Protein AF-A0A3D3HZH8-F1 (afdb_monomer_lite)

Structure (mmCIF, N/CA/C/O backbone):
data_AF-A0A3D3HZH8-F1
#
_entry.id   AF-A0A3D3HZH8-F1
#
loop_
_atom_site.group_PDB
_atom_site.id
_atom_site.type_symbol
_atom_site.label_atom_id
_atom_site.label_alt_id
_atom_site.label_comp_id
_atom_site.label_asym_id
_atom_site.label_entity_id
_atom_site.label_seq_id
_atom_site.pdbx_PDB_ins_code
_atom_site.Cartn_x
_atom_site.Cartn_y
_atom_site.Cartn_z
_atom_site.occupancy
_atom_site.B_iso_or_equiv
_atom_site.auth_seq_id
_atom_site.auth_comp_id
_atom_site.auth_asym_id
_atom_site.auth_atom_id
_atom_site.pdbx_PDB_model_num
ATOM 1 N N . MET A 1 1 ? -17.545 2.746 -0.971 1.00 83.12 1 MET A N 1
ATOM 2 C CA . MET A 1 1 ? -16.442 2.465 -1.919 1.00 83.12 1 MET A CA 1
ATOM 3 C C . MET A 1 1 ? -15.563 1.424 -1.253 1.00 83.12 1 MET A C 1
ATOM 5 O O . MET A 1 1 ? -15.277 1.630 -0.084 1.00 83.12 1 MET A O 1
ATOM 9 N N . LYS A 1 2 ? -15.224 0.313 -1.918 1.00 93.81 2 LYS A N 1
ATOM 10 C CA . LYS A 1 2 ? -14.398 -0.738 -1.299 1.00 93.81 2 LYS A CA 1
ATOM 11 C C . LYS A 1 2 ? -12.910 -0.366 -1.382 1.00 93.81 2 LYS A C 1
ATOM 13 O O . LYS A 1 2 ? -12.491 0.180 -2.409 1.00 93.81 2 LYS A O 1
ATOM 18 N N . HIS A 1 3 ? -12.141 -0.619 -0.326 1.00 95.50 3 HIS A N 1
ATOM 19 C CA . HIS A 1 3 ? -10.709 -0.315 -0.230 1.00 95.50 3 HIS A CA 1
ATOM 20 C C . HIS A 1 3 ? -9.876 -1.589 -0.369 1.00 95.50 3 HIS A C 1
ATOM 22 O O . HIS A 1 3 ? -10.059 -2.552 0.371 1.00 95.50 3 HIS A O 1
ATOM 28 N N . VAL A 1 4 ? -8.972 -1.591 -1.349 1.00 96.31 4 VAL A N 1
ATOM 29 C CA . VAL A 1 4 ? -8.070 -2.703 -1.648 1.00 96.31 4 VAL A CA 1
ATOM 30 C C . VAL A 1 4 ? -6.635 -2.282 -1.358 1.00 96.31 4 VAL A C 1
ATOM 32 O O . VAL A 1 4 ? -6.134 -1.307 -1.929 1.00 96.31 4 VAL A O 1
ATOM 35 N N . LEU A 1 5 ? -5.968 -3.051 -0.504 1.00 96.44 5 LEU A N 1
ATOM 36 C CA . LEU A 1 5 ? -4.551 -2.915 -0.206 1.00 96.44 5 LEU A CA 1
ATOM 37 C C . LEU A 1 5 ? -3.744 -3.926 -1.024 1.00 96.44 5 LEU A C 1
ATOM 39 O O . LEU A 1 5 ? -4.076 -5.109 -1.039 1.00 96.44 5 LEU A O 1
ATOM 43 N N . ILE A 1 6 ? -2.690 -3.474 -1.707 1.00 95.81 6 ILE A N 1
ATOM 44 C CA . ILE A 1 6 ? -1.839 -4.340 -2.538 1.00 95.81 6 ILE A CA 1
ATOM 45 C C . ILE A 1 6 ? -0.380 -4.198 -2.114 1.00 95.81 6 ILE A C 1
ATOM 47 O O . ILE A 1 6 ? 0.239 -3.161 -2.368 1.00 95.81 6 ILE A O 1
ATOM 51 N N . PHE A 1 7 ? 0.205 -5.250 -1.549 1.00 94.50 7 PHE A N 1
ATOM 52 C CA . PHE A 1 7 ? 1.652 -5.341 -1.374 1.00 94.50 7 PHE A CA 1
ATOM 53 C C . PHE A 1 7 ? 2.315 -5.675 -2.710 1.00 94.50 7 PHE A C 1
ATOM 55 O O . PHE A 1 7 ? 1.806 -6.449 -3.517 1.00 94.50 7 PHE A O 1
ATOM 62 N N . GLY A 1 8 ? 3.440 -5.021 -3.004 1.00 85.81 8 GLY A N 1
ATOM 63 C CA . GLY A 1 8 ? 4.161 -5.274 -4.255 1.00 85.81 8 GLY A CA 1
ATOM 64 C C . GLY A 1 8 ? 3.393 -4.857 -5.518 1.00 85.81 8 GLY A C 1
ATOM 65 O O . GLY A 1 8 ? 3.724 -5.314 -6.612 1.00 85.81 8 GLY A O 1
ATOM 66 N N . GLY A 1 9 ? 2.419 -3.941 -5.404 1.00 80.38 9 GLY A N 1
ATOM 67 C CA . GLY A 1 9 ? 1.623 -3.394 -6.519 1.00 80.38 9 GLY A CA 1
ATOM 68 C C . GLY A 1 9 ? 2.435 -2.737 -7.651 1.00 80.38 9 GLY A C 1
ATOM 69 O O . GLY A 1 9 ? 1.891 -2.408 -8.705 1.00 80.38 9 GLY A O 1
ATOM 70 N N . THR A 1 10 ? 3.741 -2.545 -7.447 1.00 81.25 10 THR A N 1
ATOM 71 C CA . THR A 1 10 ? 4.706 -2.026 -8.426 1.00 81.25 10 THR A CA 1
ATOM 72 C C . THR A 1 10 ? 5.413 -3.120 -9.242 1.00 81.25 10 THR A C 1
ATOM 74 O O . THR A 1 10 ? 6.032 -2.799 -10.256 1.00 81.25 10 THR A O 1
ATOM 77 N N . GLY A 1 11 ? 5.330 -4.393 -8.832 1.00 86.31 11 GLY A N 1
ATOM 78 C CA . GLY A 1 11 ? 5.873 -5.552 -9.552 1.00 86.31 11 GLY A CA 1
ATOM 79 C C . GLY A 1 11 ? 4.949 -6.059 -10.665 1.00 86.31 11 GLY A C 1
ATOM 80 O O . GLY A 1 11 ? 3.862 -5.527 -10.865 1.00 86.31 11 GLY A O 1
ATOM 81 N N . HIS A 1 12 ? 5.356 -7.109 -11.391 1.00 91.69 12 HIS A N 1
ATOM 82 C CA . HIS A 1 12 ? 4.620 -7.599 -12.570 1.00 91.69 12 HIS A CA 1
ATOM 83 C C . HIS A 1 12 ? 3.155 -7.959 -12.259 1.00 91.69 12 HIS A C 1
ATOM 85 O O . HIS A 1 12 ? 2.237 -7.400 -12.862 1.00 91.69 12 HIS A O 1
ATOM 91 N N . MET A 1 13 ? 2.928 -8.853 -11.288 1.00 90.94 13 MET A N 1
ATOM 92 C CA . MET A 1 13 ? 1.572 -9.276 -10.911 1.00 90.94 13 MET A CA 1
ATOM 93 C C . MET A 1 13 ? 0.785 -8.142 -10.253 1.00 90.94 13 MET A C 1
ATOM 95 O O . MET A 1 13 ? -0.342 -7.864 -10.653 1.00 90.94 13 MET A O 1
ATOM 99 N N . GLY A 1 14 ? 1.397 -7.435 -9.300 1.00 91.00 14 GLY A N 1
ATOM 100 C CA . GLY A 1 14 ? 0.760 -6.317 -8.610 1.00 91.00 14 GLY A CA 1
ATOM 101 C C . GLY A 1 14 ? 0.293 -5.212 -9.566 1.00 91.00 14 GLY A C 1
ATOM 102 O O . GLY A 1 14 ? -0.820 -4.704 -9.430 1.00 91.00 14 GLY A O 1
ATOM 103 N N . ALA A 1 15 ? 1.085 -4.902 -10.597 1.00 91.00 15 ALA A N 1
ATOM 104 C CA . ALA A 1 15 ? 0.716 -3.935 -11.625 1.00 91.00 15 ALA A CA 1
ATOM 105 C C . ALA A 1 15 ? -0.440 -4.432 -12.507 1.00 91.00 15 ALA A C 1
ATOM 107 O O . ALA A 1 15 ? -1.314 -3.641 -12.867 1.00 91.00 15 ALA A O 1
ATOM 108 N N . ALA A 1 16 ? -0.470 -5.726 -12.846 1.00 94.06 16 ALA A N 1
ATOM 109 C CA . ALA A 1 16 ? -1.567 -6.326 -13.603 1.00 94.06 16 ALA A CA 1
ATOM 110 C C . ALA A 1 16 ? -2.884 -6.302 -12.810 1.00 94.06 16 ALA A C 1
ATOM 112 O O . ALA A 1 16 ? -3.904 -5.862 -13.341 1.00 94.06 16 ALA A O 1
ATOM 113 N N . ILE A 1 17 ? -2.843 -6.684 -11.530 1.00 93.25 17 ILE A N 1
ATOM 114 C CA . ILE A 1 17 ? -3.992 -6.644 -10.615 1.00 93.25 17 ILE A CA 1
ATOM 115 C C . ILE 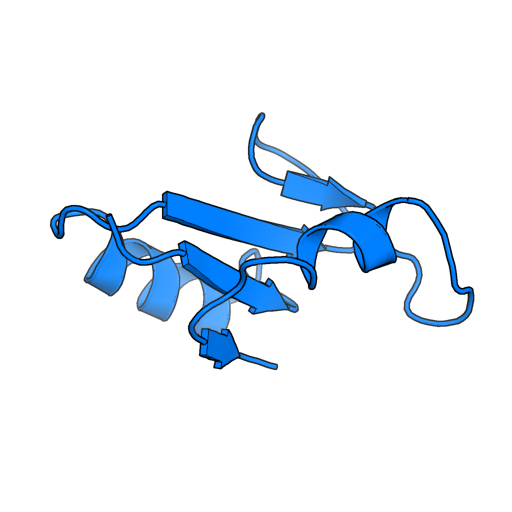A 1 17 ? -4.491 -5.208 -10.469 1.00 93.25 17 ILE A C 1
ATOM 117 O O . ILE A 1 17 ? -5.667 -4.931 -10.691 1.00 93.25 17 ILE A O 1
ATOM 121 N N . ARG A 1 18 ? -3.591 -4.260 -10.184 1.00 91.25 18 ARG A N 1
ATOM 122 C CA . ARG A 1 18 ? -3.946 -2.842 -10.082 1.00 91.25 18 ARG A CA 1
ATOM 123 C C . ARG A 1 18 ? -4.599 -2.326 -11.364 1.00 91.25 18 ARG A C 1
ATOM 125 O O . ARG A 1 18 ? -5.602 -1.627 -11.284 1.00 91.25 18 ARG A O 1
ATOM 132 N N . ARG A 1 19 ? -4.057 -2.663 -12.540 1.00 91.50 19 ARG A N 1
ATOM 133 C CA . ARG A 1 19 ? -4.637 -2.270 -13.836 1.00 91.50 19 ARG A CA 1
ATOM 134 C C . ARG A 1 19 ? -6.036 -2.849 -14.033 1.00 91.50 19 ARG A C 1
ATOM 136 O O . ARG A 1 19 ? -6.882 -2.168 -14.594 1.00 91.50 19 ARG A O 1
ATOM 143 N N . HIS A 1 20 ? -6.272 -4.078 -13.586 1.00 92.94 20 HIS A N 1
ATOM 144 C CA . HIS A 1 20 ? -7.582 -4.715 -13.671 1.00 92.94 20 HIS A CA 1
ATOM 145 C C . HIS A 1 20 ? -8.607 -4.084 -12.717 1.00 92.94 20 HIS A C 1
ATOM 147 O O . HIS A 1 20 ? -9.769 -3.937 -13.080 1.00 92.94 20 HIS A O 1
ATOM 153 N N . LEU A 1 21 ? -8.176 -3.672 -11.522 1.00 91.31 21 LEU A N 1
ATOM 154 C CA . LEU A 1 21 ? -9.049 -3.070 -10.512 1.00 91.31 21 LEU A CA 1
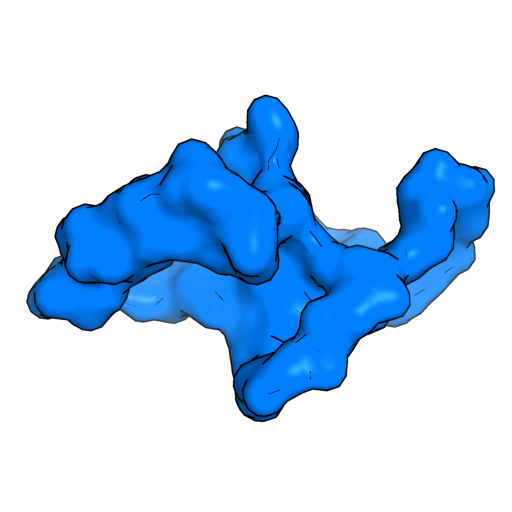ATOM 155 C C . LEU A 1 21 ? -9.288 -1.566 -10.723 1.00 91.31 21 LEU A C 1
ATOM 157 O O . LEU A 1 21 ? -10.317 -1.059 -10.291 1.00 91.31 21 LEU A O 1
ATOM 161 N N . ALA A 1 22 ? -8.376 -0.850 -11.386 1.00 86.00 22 ALA A N 1
ATOM 162 C CA . ALA A 1 22 ? -8.459 0.603 -11.573 1.00 86.00 22 ALA A CA 1
ATOM 163 C C . ALA A 1 22 ? -9.731 1.116 -12.289 1.00 86.00 22 ALA A C 1
ATOM 165 O O . ALA A 1 22 ? -10.207 2.186 -11.917 1.00 86.00 22 ALA A O 1
ATOM 166 N N . PRO A 1 23 ? -10.310 0.414 -13.287 1.00 87.12 23 PRO A N 1
ATOM 167 C CA . PRO A 1 23 ? -11.569 0.826 -13.910 1.00 87.12 23 PRO A CA 1
ATOM 168 C C . PRO A 1 23 ? -12.785 0.700 -12.984 1.00 87.12 23 PRO A C 1
ATOM 170 O O . PRO A 1 23 ? -13.813 1.332 -13.222 1.00 87.12 23 PRO A O 1
ATOM 173 N N . ALA A 1 24 ? -12.696 -0.128 -11.942 1.00 82.12 24 ALA A N 1
ATOM 174 C CA . ALA A 1 24 ? -13.757 -0.274 -10.961 1.00 82.12 24 ALA A CA 1
ATOM 175 C C . ALA A 1 24 ? -13.652 0.823 -9.887 1.00 82.12 24 ALA A C 1
ATOM 177 O O . ALA A 1 24 ? -12.583 1.372 -9.630 1.00 82.12 24 ALA A O 1
ATOM 178 N N . ARG A 1 25 ? -14.777 1.165 -9.239 1.00 87.50 25 ARG A N 1
ATOM 179 C CA . ARG A 1 25 ? -14.838 2.184 -8.168 1.00 87.50 25 ARG A CA 1
ATOM 180 C C . ARG A 1 25 ? -14.232 1.664 -6.855 1.00 87.50 25 ARG A C 1
ATOM 182 O O . ARG A 1 25 ? -14.906 1.640 -5.822 1.00 87.50 25 ARG A O 1
ATOM 189 N N . TYR A 1 26 ? -12.979 1.228 -6.907 1.00 93.88 26 TYR A N 1
ATOM 190 C CA . TYR A 1 26 ? -12.179 0.813 -5.764 1.00 93.88 26 TYR A CA 1
ATOM 191 C C . TYR A 1 26 ? -11.185 1.907 -5.394 1.00 93.88 26 TYR A C 1
ATOM 193 O O . TYR A 1 26 ? -10.545 2.505 -6.257 1.00 93.88 26 TYR A O 1
ATOM 201 N N . ARG A 1 27 ? -11.019 2.132 -4.090 1.00 93.06 27 ARG A N 1
ATOM 202 C CA . ARG A 1 27 ? -9.851 2.844 -3.571 1.00 93.06 27 ARG A CA 1
ATOM 203 C C . ARG A 1 27 ? -8.714 1.832 -3.514 1.00 93.06 27 ARG A C 1
ATOM 205 O O . ARG A 1 27 ? -8.875 0.798 -2.875 1.00 93.06 27 ARG A O 1
ATOM 212 N N . ILE A 1 28 ? -7.595 2.102 -4.178 1.00 93.75 28 ILE A N 1
ATOM 213 C CA . ILE A 1 28 ? -6.441 1.196 -4.200 1.00 93.75 28 ILE A CA 1
A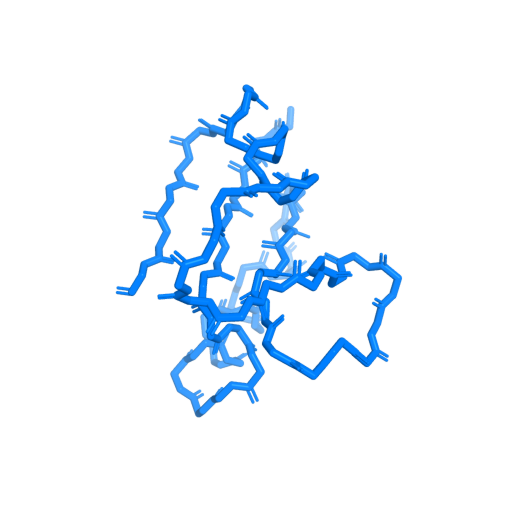TOM 214 C C . ILE A 1 28 ? -5.274 1.889 -3.508 1.00 93.75 28 ILE A C 1
ATOM 216 O O . ILE A 1 28 ? -4.876 2.972 -3.926 1.00 93.75 28 ILE A O 1
ATOM 220 N N . THR A 1 29 ? -4.703 1.249 -2.493 1.00 95.31 29 THR A N 1
ATOM 221 C CA . THR A 1 29 ? -3.461 1.696 -1.851 1.00 95.31 29 THR A CA 1
ATOM 222 C C . THR A 1 29 ? -2.393 0.637 -2.078 1.00 95.31 29 THR A C 1
ATOM 224 O O . THR A 1 29 ? -2.616 -0.550 -1.844 1.00 95.31 29 THR A O 1
ATOM 227 N N . THR A 1 30 ? -1.239 1.053 -2.596 1.00 95.19 30 THR A N 1
ATOM 228 C CA . THR A 1 30 ? -0.126 0.136 -2.873 1.00 95.19 30 THR A CA 1
ATOM 229 C C . THR A 1 30 ? 0.905 0.247 -1.765 1.00 95.19 30 THR A C 1
ATOM 231 O O . THR A 1 30 ? 1.460 1.318 -1.567 1.00 95.19 30 THR A O 1
ATOM 234 N N . VAL A 1 31 ? 1.223 -0.850 -1.087 1.00 95.44 31 VAL A N 1
ATOM 235 C CA . VAL A 1 31 ? 2.324 -0.879 -0.122 1.00 95.44 31 VAL A CA 1
ATOM 236 C C . VAL A 1 31 ? 3.580 -1.401 -0.819 1.00 95.44 31 VAL A C 1
ATOM 238 O O . VAL A 1 31 ? 3.589 -2.476 -1.427 1.00 95.44 31 VAL A O 1
ATOM 241 N N . THR A 1 32 ? 4.643 -0.600 -0.823 1.00 93.31 32 THR A N 1
ATOM 242 C CA . THR A 1 32 ? 5.831 -0.833 -1.657 1.00 93.31 32 THR A CA 1
ATOM 243 C C . THR A 1 32 ? 7.097 -0.311 -0.988 1.00 93.31 32 THR A C 1
ATOM 245 O O . THR A 1 32 ? 7.055 0.588 -0.162 1.00 93.31 32 THR A O 1
ATOM 248 N N . ARG A 1 33 ? 8.251 -0.859 -1.382 1.00 92.88 33 ARG A N 1
ATOM 249 C CA . ARG A 1 33 ? 9.579 -0.369 -0.962 1.00 92.88 33 ARG A CA 1
ATOM 250 C C . ARG A 1 33 ? 10.066 0.840 -1.764 1.00 92.88 33 ARG A C 1
ATOM 252 O O . ARG A 1 33 ? 11.082 1.431 -1.414 1.00 92.88 33 ARG A O 1
ATOM 259 N N . ASN A 1 34 ? 9.403 1.132 -2.882 1.00 91.12 34 ASN A N 1
ATOM 260 C CA . ASN A 1 34 ? 9.762 2.198 -3.813 1.00 91.12 34 ASN A CA 1
ATOM 261 C C . ASN A 1 34 ? 8.480 2.879 -4.338 1.00 91.12 34 ASN A C 1
ATOM 263 O O . ASN A 1 34 ? 7.952 2.438 -5.369 1.00 91.12 34 ASN A O 1
ATOM 267 N N . PRO A 1 35 ? 7.913 3.850 -3.602 1.00 92.50 35 PRO A N 1
ATOM 268 C CA . PRO A 1 35 ? 6.693 4.563 -3.945 1.00 92.50 35 PRO A CA 1
ATOM 269 C C . PRO A 1 35 ? 6.951 5.469 -5.138 1.00 92.50 35 PRO A C 1
ATOM 271 O O . PRO A 1 35 ? 7.939 6.198 -5.192 1.00 92.50 35 PRO A O 1
ATOM 274 N N . LYS A 1 36 ? 6.054 5.403 -6.118 1.00 90.19 36 LYS A N 1
ATOM 275 C CA . LYS A 1 36 ? 6.144 6.191 -7.355 1.00 90.19 36 LYS A CA 1
ATOM 276 C C . LYS A 1 36 ? 4.893 7.016 -7.617 1.00 90.19 36 LYS A C 1
ATOM 278 O O . LYS A 1 36 ? 4.858 7.782 -8.576 1.00 90.19 36 LYS A O 1
ATOM 283 N N . ARG A 1 37 ? 3.842 6.815 -6.824 1.00 89.69 37 ARG A N 1
ATOM 284 C CA . ARG A 1 37 ? 2.526 7.425 -7.006 1.00 89.69 37 ARG A CA 1
ATOM 285 C C . ARG A 1 37 ? 2.001 7.942 -5.664 1.00 89.69 37 ARG A C 1
ATOM 287 O O . ARG A 1 37 ? 2.425 7.427 -4.635 1.00 89.69 37 ARG A O 1
ATOM 294 N N . PRO A 1 38 ? 1.064 8.905 -5.663 1.00 91.00 38 PRO A N 1
ATOM 295 C CA . PRO A 1 38 ? 0.518 9.465 -4.423 1.00 91.00 38 PRO A CA 1
ATOM 296 C C . PRO A 1 38 ? -0.129 8.427 -3.496 1.00 91.00 38 PRO A C 1
ATOM 298 O O . PRO A 1 38 ? -0.047 8.553 -2.281 1.00 91.00 38 PRO A O 1
ATOM 301 N N . ASP A 1 39 ? -0.737 7.385 -4.069 1.00 90.56 39 ASP A N 1
ATOM 302 C CA . ASP A 1 39 ? -1.438 6.327 -3.323 1.00 90.56 39 ASP A CA 1
ATOM 303 C C . ASP A 1 39 ? -0.508 5.176 -2.897 1.00 90.56 39 ASP A C 1
ATOM 305 O O . ASP A 1 39 ? -0.968 4.145 -2.389 1.00 90.56 39 ASP A O 1
ATOM 309 N N . ASP A 1 40 ? 0.793 5.314 -3.165 1.00 94.25 40 ASP A N 1
ATOM 310 C CA . ASP A 1 40 ? 1.797 4.352 -2.746 1.00 94.25 40 ASP A CA 1
ATOM 311 C C . ASP A 1 40 ? 2.285 4.708 -1.334 1.00 94.25 40 ASP A C 1
ATOM 313 O O . ASP A 1 40 ? 2.681 5.838 -1.055 1.00 94.25 40 ASP A O 1
ATOM 317 N N . VAL A 1 41 ? 2.307 3.715 -0.451 1.00 95.25 41 VAL A N 1
ATOM 318 C CA . VAL A 1 41 ? 2.773 3.843 0.928 1.00 95.25 41 VAL A CA 1
ATOM 319 C C . VAL A 1 41 ? 4.059 3.045 1.097 1.00 95.25 41 VAL A C 1
ATOM 321 O O . VAL A 1 41 ? 4.148 1.880 0.700 1.00 95.25 41 VAL A O 1
ATOM 324 N N . GLN A 1 42 ? 5.074 3.697 1.663 1.00 94.44 42 GLN A N 1
ATOM 325 C CA . GLN A 1 42 ? 6.385 3.097 1.889 1.00 94.44 42 GLN A CA 1
ATOM 326 C C . GLN A 1 42 ? 6.313 2.025 2.983 1.00 94.44 42 GLN A C 1
ATOM 328 O O . GLN A 1 42 ? 5.802 2.274 4.073 1.00 94.44 42 GLN A O 1
ATOM 333 N N . TRP A 1 43 ? 6.927 0.871 2.729 1.00 93.50 43 TRP A N 1
ATOM 334 C CA . TRP A 1 43 ? 7.320 -0.095 3.760 1.00 93.50 43 TRP A CA 1
ATOM 335 C C . TRP A 1 43 ? 8.737 -0.604 3.493 1.00 93.50 43 TRP A C 1
ATOM 337 O O . TRP A 1 43 ? 9.245 -0.473 2.378 1.00 93.50 43 TRP A O 1
ATOM 347 N N . ASP A 1 44 ? 9.363 -1.260 4.465 1.00 91.94 44 ASP A N 1
ATOM 348 C CA . ASP A 1 44 ? 10.644 -1.961 4.286 1.00 91.94 44 ASP A CA 1
ATOM 349 C C . ASP A 1 44 ? 10.528 -3.501 4.368 1.00 91.94 44 ASP A C 1
ATOM 351 O O . ASP A 1 44 ? 11.472 -4.208 4.007 1.00 91.94 44 ASP A O 1
ATOM 355 N N . GLY A 1 45 ? 9.371 -4.026 4.790 1.00 90.88 45 GLY A N 1
ATOM 356 C CA .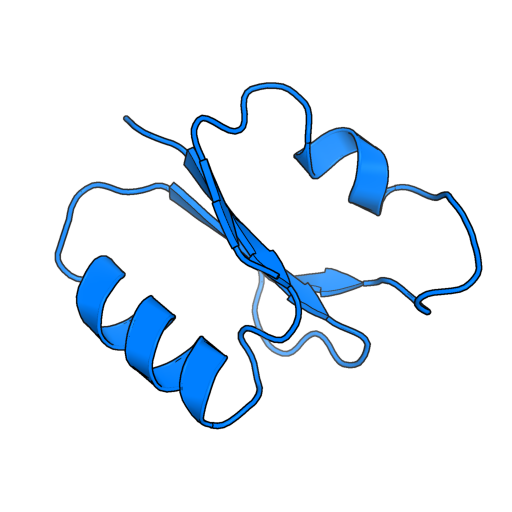 GLY A 1 45 ? 9.104 -5.455 4.992 1.00 90.88 45 GLY A CA 1
ATOM 357 C C . GLY A 1 45 ? 9.727 -6.038 6.258 1.00 90.88 45 GLY A C 1
ATOM 358 O O . GLY A 1 45 ? 9.777 -7.256 6.402 1.00 90.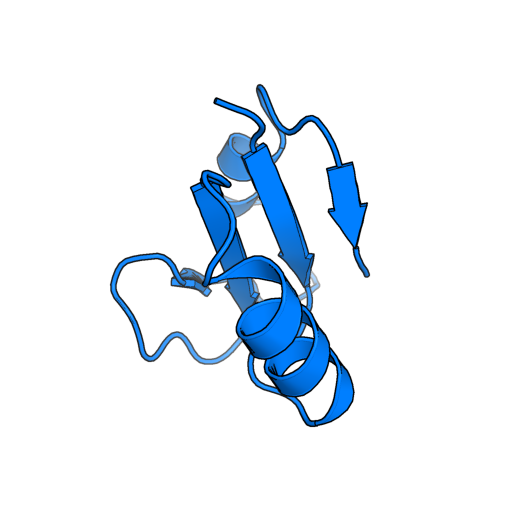88 45 GLY A O 1
ATOM 359 N N . LYS A 1 46 ? 10.235 -5.185 7.149 1.00 94.06 46 LYS A N 1
ATOM 360 C CA . LYS A 1 46 ? 10.911 -5.568 8.392 1.00 94.06 46 LYS A CA 1
ATOM 361 C C . LYS A 1 46 ? 10.294 -4.894 9.606 1.00 94.06 46 LYS A C 1
ATOM 363 O O . LYS A 1 46 ? 10.237 -5.502 10.669 1.00 94.06 46 LYS A O 1
ATOM 368 N N . THR A 1 47 ? 9.865 -3.647 9.455 1.00 94.19 47 THR A N 1
ATOM 369 C CA . THR A 1 47 ? 9.384 -2.815 10.550 1.00 94.19 47 THR A CA 1
ATOM 370 C C . THR A 1 47 ? 7.900 -2.504 10.399 1.00 94.19 47 THR A C 1
ATOM 372 O O . THR A 1 47 ? 7.371 -2.289 9.302 1.00 94.19 47 THR A O 1
ATOM 375 N N . LEU A 1 48 ? 7.204 -2.495 11.537 1.00 94.25 48 LEU A N 1
ATOM 376 C CA . LEU A 1 48 ? 5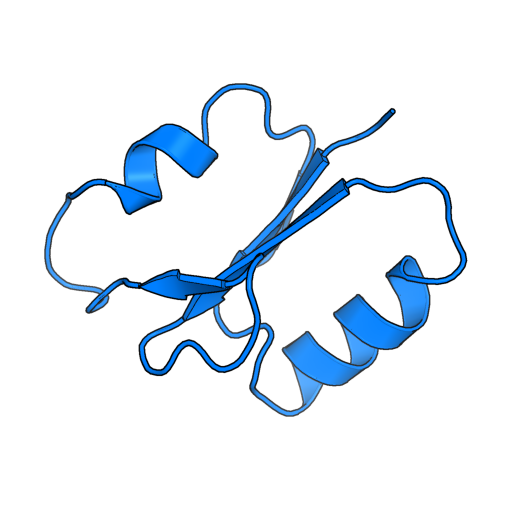.906 -1.839 11.627 1.00 94.25 48 LEU A CA 1
ATOM 377 C C . LEU A 1 48 ? 6.131 -0.324 11.563 1.00 94.25 48 LEU A C 1
ATOM 379 O O . LEU A 1 48 ? 7.144 0.183 12.043 1.00 94.25 48 LEU A O 1
ATOM 383 N N . GLY A 1 49 ? 5.198 0.394 10.954 1.00 90.75 49 GLY A N 1
ATOM 384 C CA . GLY A 1 49 ? 5.307 1.831 10.733 1.00 90.75 49 GLY A CA 1
ATOM 385 C C . GLY A 1 49 ? 4.024 2.387 10.121 1.00 90.75 49 GLY A C 1
ATOM 386 O O . GLY A 1 49 ? 3.029 1.672 10.088 1.00 90.75 49 GLY A O 1
ATOM 387 N N . PRO A 1 50 ? 4.035 3.611 9.568 1.00 90.25 50 PRO A N 1
ATOM 388 C CA . PRO A 1 50 ? 2.827 4.286 9.070 1.00 90.25 50 PRO A CA 1
ATOM 389 C C . PRO A 1 50 ? 2.005 3.473 8.057 1.00 90.25 50 PRO A C 1
ATOM 391 O O . PRO A 1 50 ? 0.799 3.655 7.931 1.00 90.25 50 PRO A O 1
ATOM 394 N N . TRP A 1 51 ? 2.628 2.523 7.352 1.00 93.75 51 TRP A N 1
ATOM 395 C CA . TRP A 1 51 ? 1.912 1.613 6.462 1.00 93.75 51 TRP A CA 1
ATOM 396 C C . TRP A 1 51 ? 0.849 0.771 7.178 1.00 93.75 51 TRP A C 1
ATOM 398 O O . TRP A 1 51 ? -0.131 0.392 6.543 1.00 93.75 51 TRP A O 1
ATOM 408 N N . THR A 1 52 ? 0.985 0.488 8.476 1.00 95.69 52 THR A N 1
ATOM 409 C CA . THR A 1 52 ? 0.002 -0.316 9.216 1.00 95.69 52 THR A CA 1
ATOM 410 C C . THR A 1 52 ? -1.342 0.391 9.331 1.00 95.69 52 THR A C 1
ATOM 412 O O . THR A 1 52 ? -2.367 -0.277 9.373 1.00 95.69 52 THR A O 1
ATOM 415 N N . GLU A 1 53 ? -1.359 1.726 9.311 1.00 94.62 53 GLU A N 1
ATOM 416 C CA . GLU A 1 53 ? -2.595 2.524 9.310 1.00 94.62 53 GLU A CA 1
ATOM 417 C C . GLU A 1 53 ? -3.438 2.257 8.059 1.00 94.62 53 GLU A C 1
ATOM 419 O O . GLU A 1 53 ? -4.655 2.393 8.081 1.00 94.62 53 GLU A O 1
ATOM 424 N N . THR A 1 54 ? -2.810 1.809 6.968 1.00 93.81 54 THR A N 1
ATOM 425 C CA . THR A 1 54 ? -3.522 1.472 5.729 1.00 93.81 54 THR A CA 1
ATOM 426 C C . THR A 1 54 ? -4.342 0.187 5.828 1.00 93.81 54 THR A C 1
ATOM 428 O O . THR A 1 54 ? -5.192 -0.045 4.971 1.00 93.81 54 THR A O 1
ATOM 431 N N . LEU A 1 55 ? -4.092 -0.644 6.847 1.00 94.81 55 LEU A N 1
ATOM 432 C CA . LEU A 1 55 ? -4.883 -1.845 7.112 1.00 94.81 55 LEU A CA 1
ATOM 433 C C . LEU A 1 55 ? -6.256 -1.498 7.691 1.00 94.81 55 LEU A C 1
ATOM 435 O O . LEU A 1 55 ? -7.201 -2.263 7.500 1.00 94.81 55 LEU A O 1
ATOM 439 N N . ASP A 1 56 ? -6.371 -0.370 8.394 1.00 94.06 56 ASP A N 1
ATOM 440 C CA . ASP A 1 56 ? -7.642 0.046 8.967 1.00 94.06 56 ASP A CA 1
ATOM 441 C C . ASP A 1 56 ? -8.621 0.454 7.858 1.00 94.06 56 ASP A C 1
ATOM 443 O O . ASP A 1 56 ? -8.305 1.238 6.961 1.00 94.06 56 ASP A O 1
ATOM 447 N N . GLY A 1 57 ? -9.817 -0.131 7.893 1.00 89.81 57 GLY A N 1
ATOM 448 C CA . GLY A 1 57 ? -10.835 0.055 6.861 1.00 89.81 57 GLY A CA 1
ATOM 449 C C . GLY A 1 57 ? -10.549 -0.625 5.513 1.00 89.81 57 GLY A C 1
ATOM 450 O O . GLY A 1 57 ? -11.345 -0.448 4.588 1.00 89.81 57 GLY A O 1
ATOM 451 N N . ALA A 1 58 ? -9.476 -1.415 5.381 1.00 95.81 58 ALA A N 1
ATOM 452 C CA . ALA A 1 58 ? -9.241 -2.215 4.182 1.00 95.81 58 ALA A CA 1
ATOM 453 C C . ALA A 1 58 ? -10.259 -3.366 4.095 1.00 95.81 58 ALA A C 1
ATOM 455 O O . ALA A 1 58 ? -10.377 -4.185 5.004 1.00 95.81 58 ALA A O 1
ATOM 456 N N . ASP A 1 59 ? -10.978 -3.466 2.975 1.00 97.25 59 ASP A N 1
ATOM 457 C CA . ASP A 1 59 ? -11.905 -4.578 2.732 1.00 97.25 59 ASP A CA 1
ATOM 458 C C . ASP A 1 59 ? -11.173 -5.836 2.249 1.00 97.25 59 ASP A C 1
ATOM 460 O O . ASP A 1 59 ? -11.633 -6.955 2.474 1.00 97.25 59 ASP A O 1
ATOM 464 N N . VAL A 1 60 ? -10.065 -5.652 1.524 1.00 96.19 60 VAL A N 1
ATOM 465 C CA . VAL A 1 60 ? -9.261 -6.729 0.935 1.00 96.19 60 VAL A CA 1
ATOM 466 C C . VAL A 1 60 ? -7.783 -6.373 1.016 1.00 96.19 60 VAL A C 1
ATOM 468 O O . VAL A 1 60 ? -7.385 -5.258 0.678 1.00 96.19 60 VAL A O 1
ATOM 471 N N . VAL A 1 61 ? -6.968 -7.362 1.382 1.00 96.38 61 VAL A N 1
ATOM 472 C CA . VAL A 1 61 ? -5.507 -7.292 1.346 1.00 96.38 61 VAL A CA 1
ATOM 473 C C . VAL A 1 61 ? -4.974 -8.341 0.371 1.00 96.38 61 VAL A C 1
ATOM 475 O O . VAL A 1 61 ? -5.313 -9.517 0.474 1.00 96.38 61 VAL A O 1
ATOM 478 N N . ILE A 1 62 ? -4.134 -7.910 -0.568 1.00 94.44 62 ILE A N 1
ATOM 479 C CA . ILE A 1 62 ? -3.443 -8.758 -1.547 1.00 94.44 62 ILE A CA 1
ATOM 480 C C . ILE A 1 62 ? -1.941 -8.672 -1.266 1.00 94.44 62 ILE A C 1
ATOM 482 O O . ILE A 1 62 ? -1.400 -7.564 -1.249 1.00 94.44 62 ILE A O 1
ATOM 486 N N . ASN A 1 63 ? -1.280 -9.814 -1.052 1.00 89.94 63 ASN A N 1
ATOM 487 C CA . ASN A 1 63 ? 0.157 -9.919 -0.772 1.00 89.94 63 ASN A CA 1
ATOM 488 C C . ASN A 1 63 ? 0.842 -10.896 -1.727 1.00 89.94 63 ASN A C 1
ATOM 490 O O . ASN A 1 63 ? 0.322 -12.028 -1.842 1.00 89.94 63 ASN A O 1
#

Foldseek 3Di:
DAEEEEEPLVDDVNVVVCVVCVVPPYHYAYEYCDDDDPSYDHDDVPDDDPVVVSVVRHPYYHD

Radius of gyration: 10.91 Å; chains: 1; bounding box: 27×19×26 Å

Secondary structure (DSSP, 8-state):
-EEEEEETTTSHHHHHHHHHHTTSSEEEEEEESS--STTEEE--SSS--GGGGGGTT-SEEE-

Sequence (63 aa):
MKHVLIFGGTGHMGAAIRRHLAPARYRITTVTRNPKRPDDVQWDGKTLGPWTETLDGADVVIN

pLDDT: mean 92.05, std 3.77, range [80.38, 97.25]